Protein AF-A0A7R9EEX5-F1 (afdb_monomer_lite)

Organism: NCBI:txid170555

pLDDT: mean 70.23, std 17.1, range [37.91, 91.06]

Structure (mmCIF, N/CA/C/O backbone):
data_AF-A0A7R9EEX5-F1
#
_entry.id   AF-A0A7R9EEX5-F1
#
loop_
_atom_site.group_PDB
_atom_site.id
_atom_site.type_symbol
_atom_site.label_atom_id
_atom_site.label_alt_id
_atom_site.label_comp_id
_atom_site.label_asym_id
_atom_site.label_entity_id
_atom_site.label_seq_id
_atom_site.pdbx_PDB_ins_code
_atom_site.Cartn_x
_atom_site.Cartn_y
_atom_site.Cartn_z
_atom_site.occupancy
_atom_site.B_iso_or_equiv
_atom_site.auth_seq_id
_atom_site.auth_comp_id
_atom_site.auth_asym_id
_atom_site.auth_atom_id
_atom_site.pdbx_PDB_model_num
ATOM 1 N N . MET A 1 1 ? -14.834 21.974 -35.603 1.00 50.31 1 MET A N 1
ATOM 2 C CA . MET A 1 1 ? -14.711 21.253 -34.314 1.00 50.31 1 MET A CA 1
ATOM 3 C C . MET A 1 1 ? -16.063 20.666 -33.886 1.00 50.31 1 MET A C 1
ATOM 5 O O . MET A 1 1 ? -16.544 20.978 -32.807 1.00 50.31 1 MET A O 1
ATOM 9 N N . ALA A 1 2 ? -16.706 19.851 -34.731 1.00 52.94 2 ALA A N 1
ATOM 10 C CA . ALA A 1 2 ? -18.012 19.244 -34.418 1.00 52.94 2 ALA A CA 1
ATOM 11 C C . ALA A 1 2 ? -18.011 17.706 -34.538 1.00 52.94 2 ALA A C 1
ATOM 13 O O . ALA A 1 2 ? -18.803 17.050 -33.875 1.00 52.94 2 ALA A O 1
ATOM 14 N N . GLU A 1 3 ? -17.078 17.125 -35.298 1.00 52.88 3 GLU A N 1
ATOM 15 C CA . GLU A 1 3 ? -17.034 15.678 -35.571 1.00 52.88 3 GLU A CA 1
ATOM 16 C C . GLU A 1 3 ? -16.466 14.835 -34.414 1.00 52.88 3 GLU A C 1
ATOM 18 O O . GLU A 1 3 ? -16.775 13.653 -34.292 1.00 52.88 3 GLU A O 1
ATOM 23 N N . THR A 1 4 ? -15.685 15.425 -33.505 1.00 54.12 4 THR A N 1
ATOM 24 C CA . THR A 1 4 ? -15.071 14.683 -32.388 1.00 54.12 4 THR A CA 1
ATOM 25 C C . THR A 1 4 ? -16.053 14.352 -31.259 1.00 54.12 4 THR A C 1
ATOM 27 O O . THR A 1 4 ? -15.845 13.383 -30.533 1.00 54.12 4 THR A O 1
ATOM 30 N N . ASN A 1 5 ? -17.156 15.099 -31.130 1.00 54.84 5 ASN A N 1
ATOM 31 C CA . ASN A 1 5 ? -18.168 14.871 -30.089 1.00 54.84 5 ASN A CA 1
ATOM 32 C C . ASN A 1 5 ? -19.204 13.795 -30.458 1.00 54.84 5 ASN A C 1
ATOM 34 O O . ASN A 1 5 ? -19.871 13.255 -29.574 1.00 54.84 5 ASN A O 1
ATOM 38 N N . GLU A 1 6 ? -19.343 13.463 -31.742 1.00 55.56 6 GLU A N 1
ATOM 39 C CA . GLU A 1 6 ? -20.272 12.424 -32.199 1.00 55.56 6 GLU A CA 1
ATOM 40 C C . GLU A 1 6 ? -19.665 11.021 -32.044 1.00 55.56 6 GLU A C 1
ATOM 42 O O . GLU A 1 6 ? -20.344 10.096 -31.597 1.00 55.56 6 GLU A O 1
ATOM 47 N N . ALA A 1 7 ? -18.356 10.881 -32.284 1.00 53.53 7 ALA A N 1
ATOM 48 C CA . ALA A 1 7 ? -17.631 9.629 -32.075 1.00 53.53 7 ALA A CA 1
ATOM 49 C C . ALA A 1 7 ? -17.628 9.190 -30.598 1.00 53.53 7 ALA A C 1
ATOM 51 O O . ALA A 1 7 ? -17.890 8.024 -30.305 1.00 53.53 7 ALA A O 1
ATOM 52 N N . LEU A 1 8 ? -17.422 10.124 -29.661 1.00 51.41 8 LEU A N 1
ATOM 53 C CA . LEU A 1 8 ? -17.426 9.836 -28.220 1.00 51.41 8 LEU A CA 1
ATOM 54 C C . LEU A 1 8 ? -18.816 9.425 -27.711 1.00 51.41 8 LEU A C 1
ATOM 56 O O . LEU A 1 8 ? -18.941 8.438 -26.988 1.00 51.41 8 LEU A O 1
ATOM 60 N N . ARG A 1 9 ? -19.879 10.097 -28.174 1.00 54.59 9 ARG A N 1
ATOM 61 C CA . ARG A 1 9 ? -21.263 9.695 -27.871 1.00 54.59 9 ARG A CA 1
ATOM 62 C C . ARG A 1 9 ? -21.639 8.350 -28.488 1.00 54.59 9 ARG A C 1
ATOM 64 O O . ARG A 1 9 ? -22.471 7.645 -27.926 1.00 54.59 9 ARG A O 1
ATOM 71 N N . SER A 1 10 ? -21.056 7.978 -29.624 1.00 51.25 10 SER A N 1
ATOM 72 C CA . SER A 1 10 ? -21.315 6.682 -30.258 1.00 51.25 10 SER A CA 1
ATOM 73 C C . SER A 1 10 ? -20.647 5.528 -29.495 1.00 51.25 10 SER A C 1
ATOM 75 O O . SER A 1 10 ? -21.267 4.483 -29.297 1.00 51.25 10 SER A O 1
ATOM 77 N N . VAL A 1 11 ? -19.432 5.735 -28.969 1.00 53.56 11 VAL A N 1
ATOM 78 C CA . VAL A 1 11 ? -18.696 4.729 -28.175 1.00 53.56 11 VAL A CA 1
ATOM 79 C C . VAL A 1 11 ? -19.377 4.467 -26.826 1.00 53.56 11 VAL A C 1
ATOM 81 O O . VAL A 1 11 ? -19.557 3.313 -26.445 1.00 53.56 11 VAL A O 1
ATOM 84 N N . GLU A 1 12 ? -19.843 5.514 -26.142 1.00 50.72 12 GLU A N 1
ATOM 85 C CA . GLU A 1 12 ? -20.518 5.398 -24.838 1.00 50.72 12 GLU A CA 1
ATOM 86 C C . GLU A 1 12 ? -21.914 4.742 -24.949 1.00 50.72 12 GLU A C 1
ATOM 88 O O . GLU A 1 12 ? -22.364 4.026 -24.055 1.00 50.72 12 GLU A O 1
ATOM 93 N N . ASN A 1 13 ? -22.583 4.891 -26.100 1.00 49.16 13 ASN A N 1
ATOM 94 C CA . ASN A 1 13 ? -23.876 4.252 -26.374 1.00 49.16 13 ASN A CA 1
ATOM 95 C C . ASN A 1 13 ? -23.776 2.805 -26.894 1.00 49.16 13 ASN A C 1
ATOM 97 O O . ASN A 1 13 ? -24.782 2.086 -26.884 1.00 49.16 13 ASN A O 1
ATOM 101 N N . LEU A 1 14 ? -22.597 2.362 -27.341 1.00 49.56 14 LEU A N 1
ATOM 102 C CA . LEU A 1 14 ? -22.364 0.986 -27.796 1.00 49.56 14 LEU A CA 1
ATOM 103 C C . LEU A 1 14 ? -22.265 -0.004 -26.627 1.00 49.56 14 LEU A C 1
ATOM 105 O O . LEU A 1 14 ? -22.686 -1.155 -26.768 1.00 49.56 14 LEU A O 1
ATOM 109 N N . ASP A 1 15 ? -21.780 0.443 -25.468 1.00 50.78 15 ASP A N 1
ATOM 110 C CA . ASP A 1 15 ? -21.563 -0.423 -24.302 1.00 50.78 15 ASP A CA 1
ATOM 111 C C . ASP A 1 15 ? -22.860 -0.706 -23.514 1.00 50.78 15 ASP A C 1
ATOM 113 O O . ASP A 1 15 ? -23.068 -1.778 -22.940 1.00 50.78 15 ASP A O 1
ATOM 117 N N . VAL A 1 16 ? -23.824 0.219 -23.568 1.00 53.81 16 VAL A N 1
ATOM 118 C CA . VAL A 1 16 ? -25.103 0.092 -22.847 1.00 53.81 16 VAL A CA 1
ATOM 119 C C . VAL A 1 16 ? -26.115 -0.807 -23.578 1.00 53.81 16 VAL A C 1
ATOM 121 O O . VAL A 1 16 ? -26.979 -1.404 -22.934 1.00 53.81 16 VAL A O 1
ATOM 124 N N . LYS A 1 17 ? -26.014 -0.956 -24.907 1.00 51.53 17 LYS A N 1
ATOM 125 C CA . LYS A 1 17 ? -27.056 -1.587 -25.745 1.00 51.53 17 LYS A CA 1
ATOM 126 C C . LYS A 1 17 ? -26.790 -3.026 -26.193 1.00 51.53 17 LYS A C 1
ATOM 128 O O . LYS A 1 17 ? -27.649 -3.585 -26.871 1.00 51.53 17 LYS A O 1
ATOM 133 N N . ASN A 1 18 ? -25.667 -3.650 -25.830 1.00 48.69 18 ASN A N 1
ATOM 134 C CA . ASN A 1 18 ? -25.377 -5.028 -26.246 1.00 48.69 18 ASN A CA 1
ATOM 135 C C . ASN A 1 18 ? -25.632 -6.057 -25.117 1.00 48.69 18 ASN A C 1
ATOM 137 O O . ASN A 1 18 ? -24.734 -6.328 -24.312 1.00 48.69 18 ASN A O 1
ATOM 141 N N . PRO A 1 19 ? -26.830 -6.672 -25.044 1.00 53.41 19 PRO A N 1
ATOM 142 C CA . PRO A 1 19 ? -27.162 -7.653 -24.010 1.00 53.41 19 PRO A CA 1
ATOM 143 C C . PRO A 1 19 ? -26.316 -8.936 -24.080 1.00 53.41 19 PRO A C 1
ATOM 145 O O . PRO A 1 19 ? -26.194 -9.625 -23.068 1.00 53.41 19 PRO A O 1
ATOM 148 N N . GLU A 1 20 ? -25.686 -9.247 -25.217 1.00 50.31 20 GLU A N 1
ATOM 149 C CA . GLU A 1 20 ? -24.807 -10.417 -25.363 1.00 50.31 20 GLU A CA 1
ATOM 150 C C . GLU A 1 20 ? -23.459 -10.225 -24.645 1.00 50.31 20 GLU A C 1
ATOM 152 O O . GLU A 1 20 ? -22.962 -11.154 -24.006 1.00 50.31 20 GLU A O 1
ATOM 157 N N . ARG A 1 21 ? -22.909 -8.998 -24.614 1.00 50.00 21 ARG A N 1
ATOM 158 C CA . ARG A 1 21 ? -21.706 -8.697 -23.805 1.00 50.00 21 ARG A CA 1
ATOM 159 C C . ARG A 1 21 ? -21.991 -8.782 -22.305 1.00 50.00 21 ARG A C 1
ATOM 161 O O . ARG A 1 21 ? -21.174 -9.303 -21.551 1.00 50.00 21 ARG A O 1
ATOM 168 N N . ARG A 1 22 ? -23.181 -8.347 -21.869 1.00 50.72 22 ARG A N 1
ATOM 169 C CA . ARG A 1 22 ? -23.610 -8.437 -20.460 1.00 50.72 22 ARG A CA 1
ATOM 170 C C . ARG A 1 22 ? -23.831 -9.879 -20.002 1.00 50.72 22 ARG A C 1
ATOM 172 O O . ARG A 1 22 ? -23.431 -10.232 -18.893 1.00 50.72 22 ARG A O 1
ATOM 179 N N . LYS A 1 23 ? -24.410 -10.728 -20.861 1.00 51.34 23 LYS A N 1
ATOM 180 C CA . LYS A 1 23 ? -24.519 -12.175 -20.609 1.00 51.34 23 LYS A CA 1
ATOM 181 C C . LYS A 1 23 ? -23.135 -12.803 -20.423 1.00 51.34 23 LYS A C 1
ATOM 183 O O . LYS A 1 23 ? -22.935 -13.499 -19.429 1.00 51.34 23 LYS A O 1
ATOM 188 N N . SER A 1 24 ? -22.177 -12.471 -21.294 1.00 63.19 24 SER A N 1
ATOM 189 C CA . SER A 1 24 ? -20.782 -12.931 -21.202 1.00 63.19 24 SER A CA 1
ATOM 190 C C . SER A 1 24 ? -20.081 -12.468 -19.920 1.00 63.19 24 SER A C 1
ATOM 192 O O . SER A 1 24 ? -19.413 -13.270 -19.278 1.00 63.19 24 SER A O 1
ATOM 194 N N . GLY A 1 25 ? -20.269 -11.212 -19.500 1.00 62.56 25 GLY A N 1
ATOM 195 C CA . GLY A 1 25 ? -19.684 -10.689 -18.258 1.00 62.56 25 GLY A CA 1
ATOM 196 C C . GLY A 1 25 ? -20.242 -11.367 -17.003 1.00 62.56 25 GLY A C 1
ATOM 197 O O . GLY A 1 25 ? -19.486 -11.767 -16.124 1.00 62.56 25 GLY A O 1
ATOM 198 N N . SER A 1 26 ? -21.560 -11.585 -16.937 1.00 66.31 26 SER A N 1
ATOM 199 C CA . SER A 1 26 ? -22.177 -12.280 -15.797 1.00 66.31 26 SER A CA 1
ATOM 200 C C . SER A 1 26 ? -21.781 -13.758 -15.709 1.00 66.31 26 SER A C 1
ATOM 202 O O . SER A 1 26 ? -21.651 -14.295 -14.613 1.00 66.31 26 SER A O 1
ATOM 204 N N . ALA A 1 27 ? -21.579 -14.418 -16.854 1.00 71.31 27 ALA A N 1
ATOM 205 C CA . ALA A 1 27 ? -21.103 -15.794 -16.919 1.00 71.31 27 ALA A CA 1
ATOM 206 C C . ALA A 1 27 ? -19.617 -15.892 -16.544 1.00 71.31 27 ALA A C 1
ATOM 208 O O . ALA A 1 27 ? -19.233 -16.810 -15.828 1.00 71.31 27 ALA A O 1
ATOM 209 N N . PHE A 1 28 ? -18.805 -14.918 -16.966 1.00 74.94 28 PHE A N 1
ATOM 210 C CA . PHE A 1 28 ? -17.401 -14.803 -16.580 1.00 74.94 28 PHE A CA 1
ATOM 211 C C . PHE A 1 28 ? -17.244 -14.650 -15.063 1.00 74.94 28 PHE A C 1
ATOM 213 O O . PHE A 1 28 ? -16.550 -15.447 -14.446 1.00 74.94 28 PHE A O 1
ATOM 220 N N . VAL A 1 29 ? -17.965 -13.707 -14.442 1.00 74.56 29 VAL A N 1
ATOM 221 C CA . VAL A 1 29 ? -17.890 -13.481 -12.986 1.00 74.56 29 VAL A CA 1
ATOM 222 C C . VAL A 1 29 ? -18.352 -14.708 -12.193 1.00 74.56 29 VAL A C 1
ATOM 224 O O . VAL A 1 29 ? -17.770 -15.025 -11.163 1.00 74.56 29 VAL A O 1
ATOM 227 N N . LYS A 1 30 ? -19.363 -15.441 -12.677 1.00 81.25 30 LYS A N 1
ATOM 228 C CA . LYS A 1 30 ? -19.836 -16.681 -12.031 1.00 81.25 30 LYS A CA 1
ATOM 229 C C . LYS A 1 30 ? -18.830 -17.832 -12.088 1.00 81.25 30 LYS A C 1
ATOM 231 O O . LYS A 1 30 ? -18.910 -18.726 -11.253 1.00 81.25 30 LYS A O 1
ATOM 236 N N . ASN A 1 31 ? -17.924 -17.812 -13.061 1.00 82.19 31 ASN A N 1
ATOM 237 C CA . ASN A 1 31 ? -16.870 -18.810 -13.228 1.00 82.19 31 ASN A CA 1
ATOM 238 C C . ASN A 1 31 ? -15.514 -18.325 -12.694 1.00 82.19 31 ASN A C 1
ATOM 240 O O . ASN A 1 31 ? -14.532 -19.054 -12.796 1.00 82.19 31 ASN A O 1
ATOM 244 N N . LEU A 1 32 ? -15.457 -17.110 -12.142 1.00 85.62 32 LEU A N 1
ATOM 245 C CA . LEU A 1 32 ? -14.253 -16.535 -11.566 1.00 85.62 32 LEU A CA 1
ATOM 246 C C . LEU A 1 32 ? -13.968 -17.205 -10.224 1.00 85.62 32 LEU A C 1
ATOM 248 O O . LEU A 1 32 ? -14.744 -17.061 -9.275 1.00 85.62 32 LEU A O 1
ATOM 252 N N . SER A 1 33 ? -12.856 -17.923 -10.117 1.00 90.94 33 SER A N 1
ATOM 253 C CA . SER A 1 33 ? -12.402 -18.411 -8.820 1.00 90.94 33 SER A CA 1
ATOM 254 C C . SER A 1 33 ? -11.582 -17.347 -8.084 1.00 90.94 33 SER A C 1
ATOM 256 O O . SER A 1 33 ? -11.040 -16.417 -8.685 1.00 90.94 33 SER A O 1
ATOM 258 N N . LEU A 1 34 ? -11.437 -17.508 -6.763 1.00 86.81 34 LEU A N 1
ATOM 259 C CA . LEU A 1 34 ? -10.524 -16.680 -5.964 1.00 86.81 34 LEU A CA 1
ATOM 260 C C . LEU A 1 34 ? -9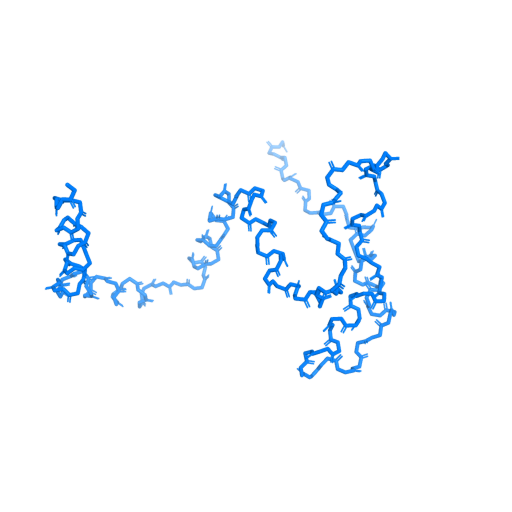.083 -16.765 -6.492 1.00 86.81 34 LEU A C 1
ATOM 262 O O . LEU A 1 34 ? -8.367 -15.769 -6.503 1.00 86.81 34 LEU A O 1
ATOM 266 N N . LYS A 1 35 ? -8.675 -17.947 -6.970 1.00 89.62 35 LYS A N 1
ATOM 267 C CA . LYS A 1 35 ? -7.360 -18.165 -7.574 1.00 89.62 35 LYS A CA 1
ATOM 268 C C . LYS A 1 35 ? -7.192 -17.308 -8.830 1.00 89.62 35 LYS A C 1
ATOM 270 O O . LYS A 1 35 ? -6.185 -16.621 -8.953 1.00 89.62 35 LYS A O 1
ATOM 275 N N . ASP A 1 36 ? -8.191 -17.294 -9.711 1.00 88.19 36 ASP A N 1
ATOM 276 C CA . ASP A 1 36 ? -8.160 -16.471 -10.926 1.00 88.19 36 ASP A CA 1
ATOM 277 C C . ASP A 1 36 ? -8.079 -14.983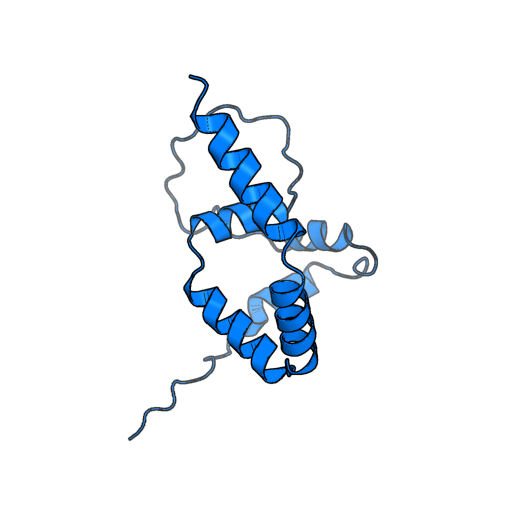 -10.578 1.00 88.19 36 ASP A C 1
ATOM 279 O O . ASP A 1 36 ? -7.279 -14.262 -11.167 1.00 88.19 36 ASP A O 1
ATOM 283 N N . ALA A 1 37 ? -8.847 -14.534 -9.577 1.00 86.19 37 ALA A N 1
ATOM 284 C CA . ALA A 1 37 ? -8.805 -13.159 -9.080 1.00 86.19 37 ALA A CA 1
ATOM 285 C C . ALA A 1 37 ? -7.399 -12.752 -8.613 1.00 86.19 37 ALA A C 1
ATOM 287 O O . ALA A 1 37 ? -6.910 -11.697 -9.012 1.00 86.19 37 ALA A O 1
ATOM 288 N N . ILE A 1 38 ? -6.727 -13.600 -7.829 1.00 88.31 38 ILE A N 1
ATOM 289 C CA . ILE A 1 38 ? -5.364 -13.337 -7.347 1.00 88.31 38 ILE A CA 1
ATOM 290 C C . ILE A 1 38 ? -4.381 -13.234 -8.520 1.00 88.31 38 ILE A C 1
ATOM 292 O O . ILE A 1 38 ? -3.588 -12.296 -8.559 1.00 88.31 38 ILE A O 1
ATOM 296 N N . TYR A 1 39 ? -4.456 -14.136 -9.505 1.00 89.69 39 TYR A N 1
ATOM 297 C CA . TYR A 1 39 ? -3.573 -14.066 -10.675 1.00 89.69 39 TYR A CA 1
ATOM 298 C C . TYR A 1 39 ? -3.849 -12.859 -11.566 1.00 89.69 39 TYR A C 1
ATOM 300 O O . TYR A 1 39 ? -2.899 -12.264 -12.055 1.00 89.69 39 TYR A O 1
ATOM 308 N N . MET A 1 40 ? -5.107 -12.455 -11.750 1.00 90.00 40 MET A N 1
ATOM 309 C CA . MET A 1 40 ? -5.425 -11.240 -12.507 1.00 90.00 40 MET A C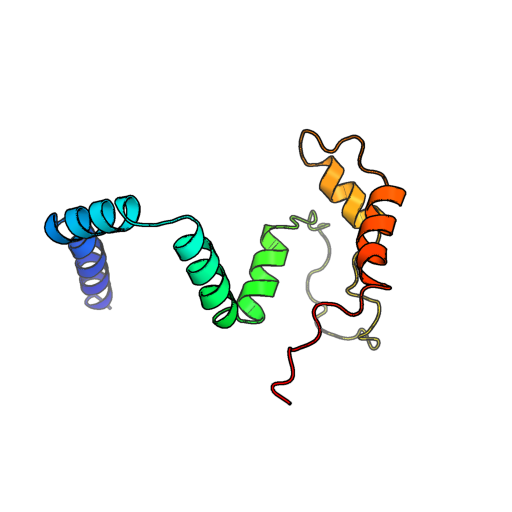A 1
ATOM 310 C C . MET A 1 40 ? -4.899 -9.981 -11.816 1.00 90.00 40 MET A C 1
ATOM 312 O O . MET A 1 40 ? -4.423 -9.074 -12.490 1.00 90.00 40 MET A O 1
ATOM 316 N N . VAL A 1 41 ? -4.960 -9.919 -10.482 1.00 88.25 41 VAL A N 1
ATOM 317 C CA . VAL A 1 41 ? -4.370 -8.807 -9.722 1.00 88.25 41 VAL A CA 1
ATOM 318 C C . VAL A 1 41 ? -2.847 -8.816 -9.850 1.00 88.25 41 VAL A C 1
ATOM 320 O O . VAL A 1 41 ? -2.260 -7.767 -10.102 1.00 88.25 41 VAL A O 1
ATOM 323 N N . ALA A 1 42 ? -2.215 -9.985 -9.724 1.00 88.94 42 ALA A N 1
ATOM 324 C CA . ALA A 1 42 ? -0.770 -10.126 -9.878 1.00 88.94 42 ALA A CA 1
ATOM 325 C C . ALA A 1 42 ? -0.296 -9.738 -11.291 1.00 88.94 42 ALA A C 1
ATOM 327 O O . ALA A 1 42 ? 0.671 -8.994 -11.430 1.00 88.94 42 ALA A O 1
ATOM 328 N N . ASP A 1 43 ? -1.006 -10.181 -12.329 1.00 89.56 43 ASP A N 1
ATOM 329 C CA . ASP A 1 43 ? -0.726 -9.842 -13.729 1.00 89.56 43 ASP A CA 1
ATOM 330 C C . ASP A 1 43 ? -0.909 -8.339 -13.992 1.00 89.56 43 ASP A C 1
ATOM 332 O O . ASP A 1 43 ? -0.040 -7.680 -14.564 1.00 89.56 43 ASP A O 1
ATOM 336 N N . ALA A 1 44 ? -1.989 -7.751 -13.467 1.00 89.06 44 ALA A N 1
ATOM 337 C CA . ALA A 1 44 ? -2.222 -6.313 -13.551 1.00 89.06 44 ALA A CA 1
ATOM 338 C C . ALA A 1 44 ? -1.122 -5.494 -12.855 1.00 89.06 44 ALA A C 1
ATOM 340 O O . ALA A 1 44 ? -0.832 -4.377 -13.290 1.00 89.06 44 ALA A O 1
ATOM 341 N N . TRP A 1 45 ? -0.471 -6.040 -11.823 1.00 86.06 45 TRP A N 1
ATOM 342 C CA . TRP A 1 45 ? 0.633 -5.377 -11.127 1.00 86.06 45 TRP A CA 1
ATOM 343 C C . TRP A 1 45 ? 1.823 -5.089 -12.052 1.00 86.06 45 TRP A C 1
ATOM 345 O O . TRP A 1 45 ? 2.450 -4.041 -11.925 1.00 86.06 45 TRP A O 1
ATOM 355 N N . GLY A 1 46 ? 2.079 -5.949 -13.044 1.00 86.00 46 GLY A N 1
ATOM 356 C CA . GLY A 1 46 ? 3.119 -5.729 -14.057 1.00 86.00 46 GLY A CA 1
ATOM 357 C C . GLY A 1 46 ? 2.819 -4.579 -15.027 1.00 86.00 46 GLY A C 1
ATOM 358 O O . GLY A 1 46 ? 3.724 -4.087 -15.696 1.00 86.00 46 GLY A O 1
ATOM 359 N N . SER A 1 47 ? 1.563 -4.129 -15.098 1.00 86.81 47 SER A N 1
ATOM 360 C CA . SER A 1 47 ? 1.139 -2.997 -15.936 1.00 86.81 47 SER A CA 1
ATOM 361 C C . SER A 1 47 ? 1.179 -1.641 -15.219 1.00 86.81 47 SER A C 1
ATOM 363 O O . SER A 1 47 ? 0.909 -0.609 -15.839 1.00 86.81 47 SER A O 1
ATOM 365 N N . LEU A 1 48 ? 1.501 -1.620 -13.921 1.00 88.50 48 LEU A N 1
ATOM 366 C CA . LEU A 1 48 ? 1.583 -0.386 -13.147 1.00 88.50 48 LEU A CA 1
ATOM 367 C C . LEU A 1 48 ? 2.796 0.444 -13.566 1.00 88.50 48 LEU A C 1
ATOM 369 O O . LEU A 1 48 ? 3.918 -0.047 -13.639 1.00 88.50 48 LEU A O 1
ATOM 373 N N . THR A 1 49 ? 2.562 1.735 -13.788 1.00 88.69 49 THR A N 1
ATOM 374 C CA . THR A 1 49 ? 3.633 2.714 -13.996 1.00 88.69 49 THR A CA 1
ATOM 375 C C . THR A 1 49 ? 3.934 3.477 -12.709 1.00 88.69 49 THR A C 1
ATOM 377 O O . THR A 1 49 ? 3.075 3.600 -11.827 1.00 88.69 49 THR A O 1
ATOM 380 N N . ASP A 1 50 ? 5.124 4.074 -12.631 1.00 85.38 50 ASP A N 1
ATOM 381 C CA . ASP A 1 50 ? 5.513 4.964 -11.531 1.00 85.38 50 ASP A CA 1
ATOM 382 C C . ASP A 1 50 ? 4.499 6.096 -11.318 1.00 85.38 50 ASP A C 1
ATOM 384 O O . ASP A 1 50 ? 4.199 6.474 -10.184 1.00 85.38 50 ASP A O 1
ATOM 388 N N . ASP A 1 51 ? 3.917 6.616 -12.400 1.00 84.75 51 ASP A N 1
ATOM 389 C CA . ASP A 1 51 ? 2.905 7.667 -12.332 1.00 84.75 51 ASP A CA 1
ATOM 390 C C . ASP A 1 51 ? 1.591 7.154 -11.735 1.00 84.75 51 ASP A C 1
ATOM 392 O O . ASP A 1 51 ? 0.947 7.860 -10.952 1.00 84.75 51 ASP A O 1
ATOM 396 N N . ASN A 1 52 ? 1.190 5.915 -12.042 1.00 85.75 52 ASN A N 1
ATOM 397 C CA . ASN A 1 52 ? 0.028 5.298 -11.402 1.00 85.75 52 ASN A CA 1
ATOM 398 C C . ASN A 1 52 ? 0.250 5.136 -9.895 1.00 85.75 52 ASN A C 1
ATOM 400 O O . ASN A 1 52 ? -0.644 5.480 -9.122 1.00 85.75 52 ASN A O 1
ATOM 404 N N . LEU A 1 53 ? 1.437 4.687 -9.481 1.00 81.81 53 LEU A N 1
ATOM 405 C CA . LEU A 1 53 ? 1.817 4.531 -8.074 1.00 81.81 53 LEU A CA 1
ATOM 406 C C . LEU A 1 53 ? 1.846 5.871 -7.331 1.00 81.81 53 LEU A C 1
ATOM 408 O O . LEU A 1 53 ? 1.235 5.997 -6.270 1.00 81.81 53 LEU A O 1
ATOM 412 N N . LYS A 1 54 ? 2.472 6.905 -7.905 1.00 79.81 54 LYS A N 1
ATOM 413 C CA . LYS A 1 54 ? 2.494 8.259 -7.321 1.00 79.81 54 LYS A CA 1
ATOM 414 C C . LYS A 1 54 ? 1.086 8.826 -7.162 1.00 79.81 54 LYS A C 1
ATOM 416 O O . LYS A 1 54 ? 0.756 9.379 -6.113 1.00 79.81 54 LYS A O 1
ATOM 421 N N . ASN A 1 55 ? 0.235 8.667 -8.173 1.00 79.25 55 ASN A N 1
ATOM 422 C CA . ASN A 1 55 ? -1.146 9.145 -8.125 1.00 79.25 55 ASN A CA 1
ATOM 423 C C . ASN A 1 55 ? -2.010 8.345 -7.140 1.00 79.25 55 ASN A C 1
ATOM 425 O O . ASN A 1 55 ? -2.846 8.929 -6.452 1.00 79.25 55 ASN A O 1
ATOM 429 N N . ALA A 1 56 ? -1.809 7.029 -7.045 1.00 79.12 56 ALA A N 1
ATOM 430 C CA . ALA A 1 56 ? -2.480 6.186 -6.061 1.00 79.12 56 ALA A CA 1
ATOM 431 C C . ALA A 1 56 ? -2.061 6.564 -4.638 1.00 79.12 56 ALA A C 1
ATOM 433 O O . ALA A 1 56 ? -2.928 6.743 -3.787 1.00 79.12 56 ALA A O 1
ATOM 434 N N . ARG A 1 57 ? -0.763 6.798 -4.399 1.00 70.94 57 ARG A N 1
ATOM 435 C CA . ARG A 1 57 ? -0.242 7.265 -3.108 1.00 70.94 57 ARG A CA 1
ATOM 436 C C . ARG A 1 57 ? -0.903 8.577 -2.681 1.00 70.94 57 ARG A C 1
ATOM 438 O O . ARG A 1 57 ? -1.401 8.643 -1.568 1.00 70.94 57 ARG A O 1
ATOM 445 N N . LYS A 1 58 ? -1.012 9.573 -3.568 1.00 73.50 58 LYS A N 1
ATOM 446 C CA . LYS A 1 58 ? -1.704 10.848 -3.273 1.00 73.50 58 LYS A CA 1
ATOM 447 C C . LYS A 1 58 ? -3.182 10.681 -2.901 1.00 73.50 58 LYS A C 1
ATOM 449 O O . LYS A 1 58 ? -3.727 11.497 -2.171 1.00 73.50 58 LYS A O 1
ATOM 454 N N . LYS A 1 59 ? -3.850 9.656 -3.440 1.00 72.75 59 LYS A N 1
ATOM 455 C CA . LYS A 1 59 ? -5.262 9.366 -3.139 1.00 72.75 59 LYS A CA 1
ATOM 456 C C . LYS A 1 59 ? -5.442 8.552 -1.862 1.00 72.75 59 LYS A C 1
ATOM 458 O O . LYS A 1 59 ? -6.428 8.753 -1.165 1.00 72.75 59 LYS A O 1
ATOM 463 N N . LEU A 1 60 ? -4.537 7.608 -1.606 1.00 67.31 60 LEU A N 1
ATOM 464 C CA . LEU A 1 60 ? -4.587 6.723 -0.443 1.00 67.31 60 LEU A CA 1
ATOM 465 C C . LEU A 1 60 ? -4.169 7.468 0.828 1.00 67.31 60 LEU A C 1
ATOM 467 O O . LEU A 1 60 ? -4.774 7.301 1.879 1.00 67.31 60 LEU A O 1
ATOM 471 N N . TRP A 1 61 ? -3.167 8.333 0.693 1.00 65.69 61 TRP A N 1
ATOM 472 C CA . TRP A 1 61 ? -2.657 9.196 1.742 1.00 65.69 61 TRP A CA 1
ATOM 473 C C . TRP A 1 61 ? -3.129 10.610 1.427 1.00 65.69 61 TRP A C 1
ATOM 475 O O . TRP A 1 61 ? -2.405 11.390 0.807 1.00 65.69 61 TRP A O 1
ATOM 485 N N . LEU A 1 62 ? -4.365 10.932 1.823 1.00 61.59 62 LEU A N 1
ATOM 486 C CA . LEU A 1 62 ? -4.824 12.319 1.909 1.00 61.59 62 LEU A CA 1
ATOM 487 C C . LEU A 1 62 ? -4.056 12.990 3.052 1.00 61.59 62 LEU A C 1
ATOM 489 O O . LEU A 1 62 ? -4.602 13.241 4.122 1.00 61.59 62 LEU A O 1
ATOM 493 N N . ILE A 1 63 ? -2.763 13.232 2.842 1.00 55.78 63 ILE A N 1
ATOM 494 C CA . ILE A 1 63 ? -1.998 14.143 3.681 1.00 55.78 63 ILE A CA 1
ATOM 495 C C . ILE A 1 63 ? -2.729 15.478 3.526 1.00 55.78 63 ILE A C 1
ATOM 497 O O . ILE A 1 63 ? -2.875 15.934 2.386 1.00 55.78 63 ILE A O 1
ATOM 501 N N . PRO A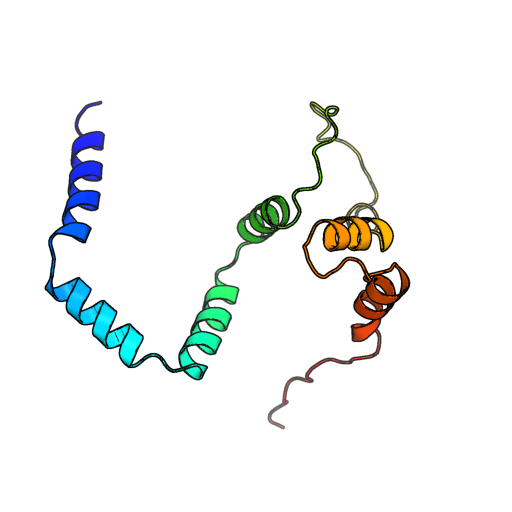 1 64 ? -3.270 16.069 4.605 1.00 51.59 64 PRO A N 1
ATOM 502 C CA . PRO A 1 64 ? -3.899 17.371 4.512 1.00 51.59 64 PRO A CA 1
ATOM 503 C C . PRO A 1 64 ? -2.859 18.305 3.912 1.00 51.59 64 PRO A C 1
ATOM 505 O O . PRO A 1 64 ? -1.812 18.518 4.523 1.00 51.59 64 PRO A O 1
ATOM 508 N N . GLU A 1 65 ? -3.109 18.799 2.698 1.00 50.25 65 GLU A N 1
ATOM 509 C CA . GLU A 1 65 ? -2.244 19.811 2.116 1.00 50.25 65 GLU A CA 1
ATOM 510 C C . GLU A 1 65 ? -2.263 20.984 3.088 1.00 50.25 65 GLU A C 1
ATOM 512 O O . GLU A 1 65 ? -3.271 21.680 3.252 1.00 50.25 65 GLU A O 1
ATOM 517 N N . THR A 1 66 ? -1.160 21.167 3.809 1.00 46.62 66 THR A N 1
ATOM 518 C CA . THR A 1 66 ? -0.929 22.408 4.521 1.00 46.62 66 THR A CA 1
ATOM 519 C C . THR A 1 66 ? -0.987 23.499 3.453 1.00 46.62 66 THR A C 1
ATOM 521 O O . THR A 1 66 ? -0.320 23.392 2.422 1.00 46.62 66 THR A O 1
ATOM 524 N N . PRO A 1 67 ? -1.827 24.534 3.619 1.00 43.09 67 PRO A N 1
ATOM 525 C CA . PRO A 1 67 ? -1.997 25.558 2.604 1.00 43.09 67 PRO A CA 1
ATOM 526 C C . PRO A 1 67 ? -0.788 26.488 2.659 1.00 43.09 67 PRO A C 1
ATOM 528 O O . PRO A 1 67 ? -0.866 27.571 3.222 1.00 43.09 67 PRO A O 1
ATOM 531 N N . ASN A 1 68 ? 0.352 26.028 2.155 1.00 48.28 68 ASN A N 1
ATOM 532 C CA . ASN A 1 68 ? 1.510 26.817 1.766 1.00 48.28 68 ASN A CA 1
ATOM 533 C C . ASN A 1 68 ? 2.533 25.885 1.117 1.00 48.28 68 ASN A C 1
ATOM 535 O O . ASN A 1 68 ? 3.363 25.314 1.810 1.00 48.28 68 ASN A O 1
ATOM 539 N N . GLN A 1 69 ? 2.488 25.782 -0.207 1.00 42.91 69 GLN A N 1
ATOM 540 C CA . GLN A 1 69 ? 3.671 25.973 -1.047 1.00 42.91 69 GLN A CA 1
ATOM 541 C C . GLN A 1 69 ? 3.236 25.948 -2.509 1.00 42.91 69 GLN A C 1
ATOM 543 O O . GLN A 1 69 ? 3.162 24.918 -3.173 1.00 42.91 69 GLN A O 1
ATOM 548 N N . GLY A 1 70 ? 2.928 27.141 -3.018 1.00 40.91 70 GLY A N 1
ATOM 549 C CA . GLY A 1 70 ? 3.184 27.389 -4.424 1.00 40.91 70 GLY A CA 1
ATOM 550 C C . GLY A 1 70 ? 4.681 27.223 -4.674 1.00 40.91 70 GLY A C 1
ATOM 551 O O . GLY A 1 70 ? 5.474 27.644 -3.843 1.00 40.91 70 GLY A O 1
ATOM 552 N N . GLN A 1 71 ? 5.014 26.611 -5.809 1.00 46.50 71 GLN A N 1
ATOM 553 C CA . GLN A 1 71 ? 6.309 26.701 -6.486 1.00 46.50 71 GLN A CA 1
ATOM 554 C C . GLN A 1 71 ? 7.544 26.568 -5.587 1.00 46.50 71 GLN A C 1
ATOM 556 O O . GLN A 1 71 ? 8.079 27.573 -5.153 1.00 46.50 71 GLN A O 1
ATOM 561 N N . ASP A 1 72 ? 8.058 25.348 -5.443 1.00 38.28 72 ASP A N 1
ATOM 562 C CA . ASP A 1 72 ? 9.506 25.119 -5.379 1.00 38.28 72 ASP A CA 1
ATOM 563 C C . ASP A 1 72 ? 9.810 23.694 -5.870 1.00 38.28 72 ASP A C 1
ATOM 565 O O . ASP A 1 72 ? 10.203 22.795 -5.133 1.00 38.28 72 ASP A O 1
ATOM 569 N N . GLU A 1 73 ? 9.638 23.484 -7.181 1.00 46.75 73 GLU A N 1
ATOM 570 C CA . GLU A 1 73 ? 10.438 22.484 -7.895 1.00 46.75 73 GLU A CA 1
ATOM 571 C C . GLU A 1 73 ? 11.862 23.029 -8.066 1.00 46.75 73 GLU A C 1
ATOM 573 O O . GLU A 1 73 ? 12.266 23.422 -9.156 1.00 46.75 73 GLU A O 1
ATOM 578 N N . ALA A 1 74 ? 12.624 23.116 -6.981 1.00 44.91 74 ALA A N 1
ATOM 579 C CA . ALA A 1 74 ? 14.073 23.224 -7.043 1.00 44.91 74 ALA A CA 1
ATOM 580 C C . ALA A 1 74 ? 14.668 23.015 -5.652 1.00 44.91 74 ALA A C 1
ATOM 582 O O . ALA A 1 74 ? 14.390 23.759 -4.722 1.00 44.91 74 ALA A O 1
ATOM 583 N N . ASN A 1 75 ? 15.613 22.080 -5.582 1.00 42.25 75 ASN A N 1
ATOM 584 C CA . ASN A 1 75 ? 16.637 22.006 -4.546 1.00 42.25 75 ASN A CA 1
ATOM 585 C C . ASN A 1 75 ? 16.241 21.322 -3.221 1.00 42.25 75 ASN A C 1
ATOM 587 O O . ASN A 1 75 ? 16.070 21.940 -2.176 1.00 42.25 75 ASN A O 1
ATOM 591 N N . SER A 1 76 ? 16.252 19.990 -3.235 1.00 39.72 76 SER A N 1
ATOM 592 C CA . SER A 1 76 ? 16.690 19.221 -2.066 1.00 39.72 76 SER A CA 1
ATOM 593 C C . SER A 1 76 ? 17.633 18.119 -2.526 1.00 39.72 76 SER A C 1
ATOM 595 O O . SER A 1 76 ? 17.247 16.999 -2.848 1.00 39.72 76 SER A O 1
ATOM 597 N N . GLN A 1 77 ? 18.911 18.491 -2.605 1.00 42.50 77 GLN A N 1
ATOM 598 C CA . GLN A 1 77 ? 20.048 17.580 -2.671 1.00 42.50 77 GLN A CA 1
ATOM 599 C C . GLN A 1 77 ? 20.145 16.772 -1.363 1.00 42.50 77 GLN A C 1
ATOM 601 O O . GLN A 1 77 ? 20.934 17.101 -0.486 1.00 42.50 77 GLN A O 1
ATOM 606 N N . ASN A 1 78 ? 19.320 15.730 -1.237 1.00 37.91 78 ASN A N 1
ATOM 607 C CA . ASN A 1 78 ? 19.660 14.445 -0.613 1.00 37.91 78 ASN A CA 1
ATOM 608 C C . ASN A 1 78 ? 18.509 13.457 -0.902 1.00 37.91 78 ASN A C 1
ATOM 610 O O . ASN A 1 78 ? 17.452 13.562 -0.282 1.00 37.91 78 ASN A O 1
ATOM 614 N N . PRO A 1 79 ? 18.643 12.534 -1.871 1.00 42.78 79 PRO A N 1
ATOM 615 C CA . PRO A 1 79 ? 17.505 11.743 -2.338 1.00 42.78 79 PRO A CA 1
ATOM 616 C C . PRO A 1 79 ? 17.154 10.541 -1.443 1.00 42.78 79 PRO A C 1
ATOM 618 O O . PRO A 1 79 ? 16.239 9.805 -1.800 1.00 42.78 79 PRO A O 1
ATOM 621 N N . SER A 1 80 ? 17.846 10.313 -0.319 1.00 45.47 80 SER A N 1
ATOM 622 C CA . SER A 1 80 ? 17.678 9.084 0.475 1.00 45.47 80 SER A CA 1
ATOM 623 C C . SER A 1 80 ? 16.763 9.184 1.699 1.00 45.47 80 SER A C 1
ATOM 625 O O . SER A 1 80 ? 16.212 8.158 2.066 1.00 45.47 80 SER A O 1
ATOM 627 N N . ASP A 1 81 ? 16.538 10.365 2.291 1.00 45.88 81 ASP A N 1
ATOM 628 C CA . ASP A 1 81 ? 15.819 10.455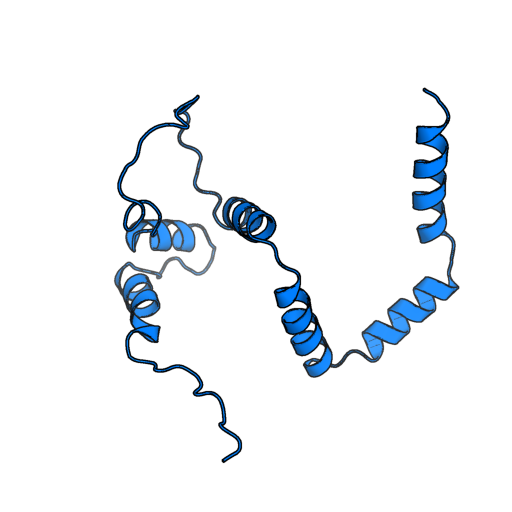 3.585 1.00 45.88 81 ASP A CA 1
ATOM 629 C C . ASP A 1 81 ? 14.578 11.360 3.586 1.00 45.88 81 ASP A C 1
ATOM 631 O O . ASP A 1 81 ? 13.807 11.353 4.539 1.00 45.88 81 ASP A O 1
ATOM 635 N N . ALA A 1 82 ? 14.334 12.135 2.527 1.00 53.16 82 ALA A N 1
ATOM 636 C CA . ALA A 1 82 ? 13.250 13.126 2.526 1.00 53.16 82 ALA A CA 1
ATOM 637 C C . ALA A 1 82 ? 11.863 12.567 2.139 1.00 53.16 82 ALA A C 1
ATOM 639 O O . ALA A 1 82 ? 10.884 13.305 2.173 1.00 53.16 82 ALA A O 1
ATOM 640 N N . ASN A 1 83 ? 11.765 11.296 1.730 1.00 60.69 83 ASN A N 1
ATOM 641 C CA . ASN A 1 83 ? 10.527 10.705 1.192 1.00 60.69 83 ASN A CA 1
ATOM 642 C C . ASN A 1 83 ? 10.003 9.488 1.970 1.00 60.69 83 ASN A C 1
ATOM 644 O O . ASN A 1 83 ? 8.96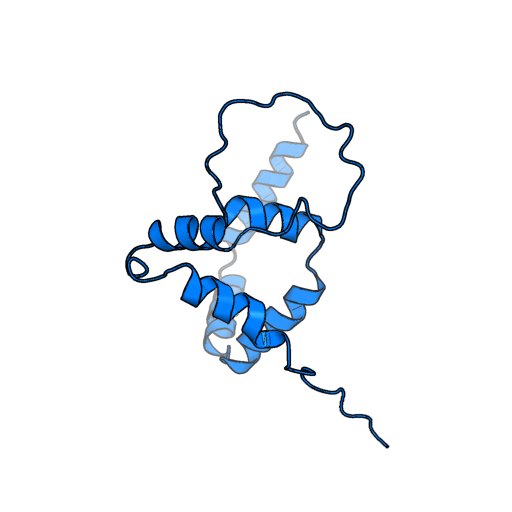5 8.924 1.583 1.00 60.69 83 ASN A O 1
ATOM 648 N N . THR A 1 84 ? 10.705 9.083 3.029 1.00 66.94 84 THR A N 1
ATOM 649 C CA . THR A 1 84 ? 10.294 7.981 3.901 1.00 66.94 84 THR A CA 1
ATOM 650 C C . THR A 1 84 ? 9.368 8.545 4.977 1.00 66.94 84 THR A C 1
ATOM 652 O O . THR A 1 84 ? 9.806 9.408 5.736 1.00 66.94 84 THR A O 1
ATOM 655 N N . PRO A 1 85 ? 8.091 8.127 5.021 1.00 71.12 85 PRO A N 1
ATOM 656 C CA . PRO A 1 85 ? 7.177 8.578 6.059 1.00 71.12 85 PRO A CA 1
ATOM 657 C C . PRO A 1 85 ? 7.680 8.112 7.428 1.00 71.12 85 PRO A C 1
ATOM 659 O O . PRO A 1 85 ? 8.120 6.975 7.581 1.00 71.12 85 PRO A O 1
ATOM 662 N N . THR A 1 86 ? 7.629 9.006 8.405 1.00 85.56 86 THR A N 1
ATOM 663 C CA . THR A 1 86 ? 7.983 8.723 9.799 1.00 85.56 86 THR A CA 1
ATOM 664 C C . THR A 1 86 ? 6.908 7.870 10.478 1.00 85.56 86 THR A C 1
ATOM 666 O O . THR A 1 86 ? 5.735 7.932 10.100 1.00 85.56 86 THR A O 1
ATOM 669 N N . ASP A 1 87 ? 7.280 7.121 11.523 1.00 86.94 87 ASP A N 1
ATOM 670 C CA . ASP A 1 87 ? 6.348 6.319 12.336 1.00 86.94 87 ASP A CA 1
ATOM 671 C C . ASP A 1 87 ? 5.120 7.149 12.765 1.00 86.94 87 ASP A C 1
ATOM 673 O O . ASP A 1 87 ? 3.976 6.723 12.610 1.00 86.94 87 ASP A O 1
ATOM 677 N N . ALA A 1 88 ? 5.350 8.391 13.206 1.00 84.88 88 ALA A N 1
ATOM 678 C CA . ALA A 1 88 ? 4.307 9.313 13.649 1.00 84.88 88 ALA A CA 1
ATOM 679 C C . ALA A 1 88 ? 3.340 9.741 12.527 1.00 84.88 88 ALA A C 1
ATOM 681 O O . ALA A 1 88 ? 2.139 9.871 12.766 1.00 84.88 88 ALA A O 1
ATOM 682 N N . GLU A 1 89 ? 3.827 9.950 11.299 1.00 85.75 89 GLU A N 1
ATOM 683 C CA . GLU A 1 89 ? 2.973 10.291 10.150 1.00 85.75 89 GLU A CA 1
ATOM 684 C C . GLU A 1 89 ? 2.055 9.126 9.765 1.00 85.75 89 GLU A C 1
ATOM 686 O O . GLU A 1 89 ? 0.899 9.335 9.390 1.00 85.75 89 GLU A O 1
ATOM 691 N N . VAL A 1 90 ? 2.551 7.895 9.893 1.00 86.69 90 VAL A N 1
ATOM 692 C CA . VAL A 1 90 ? 1.779 6.683 9.616 1.00 86.69 90 VAL A CA 1
ATOM 693 C C . VAL A 1 90 ? 0.716 6.447 10.684 1.00 86.69 90 VAL A C 1
ATOM 695 O O . VAL A 1 90 ? -0.449 6.237 10.342 1.00 86.69 90 VAL A O 1
ATOM 698 N N . VAL A 1 91 ? 1.071 6.574 11.963 1.00 90.12 91 VAL A N 1
ATOM 699 C CA . VAL A 1 91 ? 0.120 6.492 13.084 1.00 90.12 91 VAL A CA 1
ATOM 700 C C . VAL A 1 91 ? -0.975 7.543 12.961 1.00 90.12 91 VAL A C 1
ATOM 702 O O . VAL A 1 91 ? -2.159 7.224 13.088 1.00 90.12 91 VAL A O 1
ATOM 705 N N . ALA A 1 92 ? -0.601 8.788 12.650 1.00 86.56 92 ALA A N 1
ATOM 706 C CA . ALA A 1 92 ? -1.559 9.866 12.456 1.00 86.56 92 ALA A CA 1
ATOM 707 C C . ALA A 1 92 ? -2.559 9.543 11.339 1.00 86.56 92 ALA A C 1
ATOM 709 O O . ALA A 1 92 ? -3.737 9.860 11.489 1.00 86.56 92 ALA A O 1
ATOM 710 N N . LEU A 1 93 ? -2.131 8.877 10.255 1.00 85.00 93 LEU A N 1
ATOM 711 C CA . LEU A 1 93 ? -3.066 8.395 9.239 1.00 85.00 93 LEU A CA 1
ATOM 712 C C . LEU A 1 93 ? -3.982 7.305 9.804 1.00 85.00 93 LEU A C 1
ATOM 714 O O . LEU A 1 93 ? -5.199 7.408 9.649 1.00 85.00 93 LEU A O 1
ATOM 718 N N . PHE A 1 94 ? -3.438 6.262 10.428 1.00 85.69 94 PHE A N 1
ATOM 719 C CA . PHE A 1 94 ? -4.252 5.139 10.899 1.00 85.69 94 PHE A CA 1
ATOM 720 C C . PHE A 1 94 ? -5.321 5.576 11.892 1.00 85.69 94 PHE A C 1
ATOM 722 O O . PHE A 1 94 ? -6.461 5.138 11.784 1.00 85.69 94 PHE A O 1
ATOM 729 N N . GLN A 1 95 ? -5.013 6.529 12.764 1.00 86.06 95 GLN A N 1
ATOM 730 C CA . GLN A 1 95 ? -5.980 7.091 13.705 1.00 86.06 95 GLN A CA 1
ATOM 731 C C . GLN A 1 95 ? -7.130 7.861 13.028 1.00 86.06 95 GLN A C 1
ATOM 733 O O . GLN A 1 95 ? -8.163 8.089 13.657 1.00 86.06 95 GLN A O 1
ATOM 738 N N . THR A 1 96 ? -7.006 8.242 11.748 1.00 85.12 96 THR A N 1
ATOM 739 C CA . THR A 1 96 ? -8.136 8.789 10.971 1.00 85.12 96 THR A CA 1
ATOM 740 C C . THR A 1 96 ? -9.126 7.720 10.503 1.00 85.12 96 THR A C 1
ATOM 742 O O . THR A 1 96 ? -10.248 8.056 10.111 1.00 85.12 96 THR A O 1
ATOM 745 N N . LEU A 1 97 ? -8.740 6.440 10.533 1.00 82.88 97 LEU A N 1
ATOM 746 C CA . LEU A 1 97 ? -9.570 5.319 10.111 1.00 82.88 97 LEU A CA 1
ATOM 747 C C . LEU A 1 97 ? -10.339 4.743 11.313 1.00 82.88 97 LEU A C 1
ATOM 749 O O . LEU A 1 97 ? -9.740 4.453 12.349 1.00 82.88 97 LEU A O 1
ATOM 753 N N . PRO A 1 98 ? -11.661 4.526 11.196 1.00 85.38 98 PRO A N 1
ATOM 754 C CA . PRO A 1 98 ? -12.443 3.945 12.283 1.00 85.38 98 PRO A CA 1
ATOM 755 C C . PRO A 1 98 ? -11.979 2.513 12.588 1.00 85.38 98 PRO A C 1
ATOM 757 O O . PRO A 1 98 ? -11.872 1.690 11.676 1.00 85.38 98 PRO A O 1
ATOM 760 N N . GLY A 1 99 ? -11.752 2.207 13.868 1.00 87.12 99 GLY A N 1
ATOM 761 C CA . GLY A 1 99 ? -11.290 0.896 14.341 1.00 87.12 99 GLY A CA 1
ATOM 762 C C . GLY A 1 99 ? -9.769 0.740 14.456 1.00 87.12 99 GLY A C 1
ATOM 763 O O . GLY A 1 99 ? -9.311 -0.350 14.795 1.00 87.12 99 GLY A O 1
ATOM 764 N N . PHE A 1 100 ? -8.998 1.796 14.186 1.00 86.69 100 PHE A N 1
ATOM 765 C CA . PHE A 1 100 ? -7.533 1.828 14.304 1.00 86.69 100 PHE A CA 1
ATOM 766 C C . PHE A 1 100 ? -7.048 2.793 15.399 1.00 86.69 100 PHE A C 1
ATOM 768 O O . PHE A 1 100 ? -5.890 3.198 15.418 1.00 86.69 100 PHE A O 1
ATOM 775 N N . GLU A 1 101 ? -7.910 3.148 16.357 1.00 88.19 101 GLU A N 1
ATOM 776 C CA . GLU A 1 101 ? -7.607 4.124 17.415 1.00 88.19 101 GLU A CA 1
ATOM 777 C C . GLU A 1 101 ? -6.501 3.659 18.378 1.00 88.19 101 GLU A C 1
ATOM 779 O O . GLU A 1 101 ? -5.942 4.471 19.109 1.00 88.19 101 GLU A O 1
ATOM 784 N N . GLN A 1 102 ? -6.214 2.355 18.401 1.00 88.75 102 GLN A N 1
ATOM 785 C CA . GLN A 1 102 ? -5.183 1.747 19.246 1.00 88.75 102 GLN A CA 1
ATOM 786 C C . GLN A 1 102 ? -3.824 1.631 18.552 1.00 88.75 102 GLN A C 1
ATOM 788 O O . GLN A 1 102 ? -2.876 1.248 19.221 1.00 88.75 102 GLN A O 1
ATOM 793 N N . CYS A 1 103 ? -3.732 1.950 17.254 1.00 89.62 103 CYS A N 1
ATOM 794 C CA . CYS A 1 103 ? -2.466 1.916 16.532 1.00 89.62 103 CYS A CA 1
ATOM 795 C C . CYS A 1 103 ? -1.540 3.008 17.076 1.00 89.62 103 CYS A C 1
ATOM 797 O O . CYS A 1 103 ? -1.875 4.200 17.021 1.00 89.62 103 CYS A O 1
ATOM 799 N N . ASP A 1 104 ? -0.401 2.590 17.619 1.00 91.06 104 ASP A N 1
ATOM 800 C CA . ASP A 1 104 ? 0.626 3.469 18.160 1.00 91.06 104 ASP A CA 1
ATOM 801 C C . ASP A 1 104 ? 1.934 3.410 17.349 1.00 91.06 104 ASP A C 1
ATOM 803 O O . ASP A 1 104 ? 2.062 2.710 16.342 1.00 91.06 104 ASP A O 1
ATOM 807 N N . GLU A 1 105 ? 2.915 4.224 17.744 1.00 90.06 105 GLU A N 1
ATOM 808 C CA . GLU A 1 105 ? 4.201 4.301 17.038 1.00 90.06 105 GLU A CA 1
ATOM 809 C C . GLU A 1 105 ? 5.014 3.008 17.140 1.00 90.06 105 GLU A C 1
ATOM 811 O O . GLU A 1 105 ? 5.861 2.761 16.282 1.00 90.06 105 GLU A O 1
ATOM 816 N N . LEU A 1 106 ? 4.778 2.189 18.171 1.00 90.88 106 LEU A N 1
ATOM 817 C CA . LEU A 1 106 ? 5.431 0.894 18.305 1.00 90.88 106 LEU A CA 1
ATOM 818 C C . LEU A 1 106 ? 4.885 -0.067 17.250 1.00 90.88 106 LEU A C 1
ATOM 820 O O . LEU A 1 106 ? 5.683 -0.694 16.563 1.00 90.88 106 LEU A O 1
ATOM 824 N N . ASP A 1 107 ? 3.564 -0.103 17.053 1.00 89.94 107 ASP A N 1
ATOM 825 C CA . ASP A 1 107 ? 2.932 -0.908 16.002 1.00 89.94 107 ASP A CA 1
ATOM 826 C C . ASP A 1 107 ? 3.458 -0.524 14.608 1.00 89.94 107 ASP A C 1
ATOM 828 O O . ASP A 1 107 ? 3.792 -1.383 13.789 1.00 89.94 107 ASP A O 1
ATOM 832 N N . ALA A 1 108 ? 3.563 0.782 14.334 1.00 88.12 108 ALA A N 1
ATOM 833 C CA . ALA A 1 108 ? 4.087 1.280 13.064 1.00 88.12 108 ALA A CA 1
ATOM 834 C C . ALA A 1 108 ? 5.564 0.902 12.864 1.00 88.12 108 ALA A C 1
ATOM 836 O O . ALA A 1 108 ? 5.954 0.486 11.770 1.00 88.12 108 ALA A O 1
ATOM 837 N N . ARG A 1 109 ? 6.377 0.995 13.921 1.00 88.56 109 ARG A N 1
ATOM 838 C CA . ARG A 1 109 ? 7.792 0.614 13.884 1.00 88.56 109 ARG A CA 1
ATOM 839 C C . ARG A 1 109 ? 7.982 -0.883 13.683 1.00 88.56 109 ARG A C 1
ATOM 841 O O . ARG A 1 109 ? 8.771 -1.276 12.830 1.00 88.56 109 ARG A O 1
ATOM 848 N N . GLU A 1 110 ? 7.241 -1.712 14.415 1.00 88.31 110 GLU A N 1
ATOM 849 C CA . GLU A 1 110 ? 7.258 -3.167 14.236 1.00 88.31 110 GLU A CA 1
ATOM 850 C C . GLU A 1 110 ? 6.877 -3.550 12.805 1.00 88.31 110 GLU A C 1
ATOM 852 O O . GLU A 1 110 ? 7.487 -4.446 12.223 1.00 88.31 110 GLU A O 1
ATOM 857 N N . TRP A 1 111 ? 5.922 -2.839 12.198 1.00 87.62 111 TRP A N 1
ATOM 858 C CA . TRP A 1 111 ? 5.568 -3.066 10.803 1.00 87.62 111 TRP A CA 1
ATOM 859 C C . TRP A 1 111 ? 6.719 -2.727 9.849 1.00 87.62 111 TRP A C 1
ATOM 861 O O . TRP A 1 111 ? 7.057 -3.548 8.995 1.00 87.62 111 TRP A O 1
ATOM 871 N N . PHE A 1 112 ? 7.367 -1.571 10.003 1.00 84.06 112 PHE A N 1
ATOM 872 C CA . PHE A 1 112 ? 8.508 -1.203 9.158 1.00 84.06 112 PHE A CA 1
ATOM 873 C C . PHE A 1 112 ? 9.720 -2.120 9.335 1.00 84.06 112 PHE A C 1
ATOM 875 O O . PHE A 1 112 ? 10.450 -2.369 8.377 1.00 84.06 112 PHE A O 1
ATOM 882 N N . GLU A 1 113 ? 9.930 -2.641 10.541 1.00 87.31 113 GLU A N 1
ATOM 883 C CA . GLU A 1 113 ? 11.042 -3.537 10.859 1.00 87.31 113 GLU A CA 1
ATOM 884 C C . GLU A 1 113 ? 10.740 -5.012 10.553 1.00 87.31 113 GLU A C 1
ATOM 886 O O . GLU A 1 113 ? 11.662 -5.832 10.561 1.00 87.31 113 GLU A O 1
ATOM 891 N N . SER A 1 114 ? 9.483 -5.360 10.248 1.00 84.06 114 SER A N 1
ATOM 892 C CA . SER A 1 114 ? 9.045 -6.752 10.062 1.00 84.06 114 SER A CA 1
ATOM 893 C C . SER A 1 114 ? 9.811 -7.495 8.960 1.00 84.06 114 SER A C 1
ATOM 895 O O . SER A 1 114 ? 10.149 -8.666 9.140 1.00 84.06 114 SER A O 1
ATOM 897 N N . ASP A 1 115 ? 10.188 -6.794 7.889 1.00 80.06 115 ASP A N 1
ATOM 898 C CA . ASP A 1 115 ? 10.954 -7.351 6.767 1.00 80.06 115 ASP A CA 1
ATOM 899 C C . ASP A 1 115 ? 12.479 -7.238 6.958 1.00 80.06 115 ASP A C 1
ATOM 901 O O . ASP A 1 115 ? 13.253 -7.747 6.149 1.00 80.06 115 ASP A O 1
ATOM 905 N N . GLY A 1 116 ? 12.958 -6.596 8.032 1.00 78.56 116 GLY A N 1
ATOM 906 C CA . GLY A 1 116 ? 14.384 -6.298 8.224 1.00 78.56 116 GLY A CA 1
ATOM 907 C C . GLY A 1 116 ? 15.284 -7.538 8.317 1.00 78.56 116 GLY A C 1
ATOM 908 O O . GLY A 1 116 ? 16.472 -7.464 8.004 1.00 78.56 116 GLY A O 1
ATOM 909 N N . ASN A 1 117 ? 14.716 -8.679 8.717 1.00 74.81 117 ASN A N 1
ATOM 910 C CA . ASN A 1 117 ? 15.400 -9.971 8.808 1.00 74.81 117 ASN A CA 1
ATOM 911 C C . ASN A 1 117 ? 14.759 -11.063 7.935 1.00 74.81 117 ASN A C 1
ATOM 913 O O . ASN A 1 117 ? 15.178 -12.219 8.032 1.00 74.81 117 ASN A O 1
ATOM 917 N N . ASP A 1 118 ? 13.762 -10.733 7.109 1.00 76.56 118 ASP A N 1
ATOM 918 C CA . ASP A 1 118 ? 13.187 -11.697 6.175 1.00 76.56 118 ASP A CA 1
ATOM 919 C C . ASP A 1 118 ? 13.994 -11.658 4.863 1.00 76.56 118 ASP A C 1
ATOM 921 O O . ASP A 1 118 ? 13.956 -10.659 4.144 1.00 76.56 118 ASP A O 1
ATOM 925 N N . PRO A 1 119 ? 14.746 -12.721 4.507 1.00 69.81 119 PRO A N 1
ATOM 926 C CA . PRO A 1 119 ? 15.413 -12.800 3.206 1.00 69.81 119 PRO A CA 1
ATOM 927 C C . PRO A 1 119 ? 14.421 -12.850 2.028 1.00 69.81 119 PRO A C 1
ATOM 929 O O . PRO A 1 119 ? 14.851 -12.873 0.871 1.00 69.81 119 PRO A O 1
ATOM 932 N N . GLY A 1 120 ? 13.117 -12.883 2.312 1.00 75.00 120 GLY A N 1
ATOM 933 C CA . GLY A 1 120 ? 12.045 -13.030 1.353 1.00 75.00 120 GLY A CA 1
ATOM 934 C C . GLY A 1 120 ? 11.997 -14.443 0.785 1.00 75.00 120 GLY A C 1
ATOM 935 O O . GLY A 1 120 ? 12.756 -15.347 1.153 1.00 75.00 120 GLY A O 1
ATOM 936 N N . TYR A 1 121 ? 11.098 -14.648 -0.174 1.00 74.50 121 TYR A N 1
ATOM 937 C CA . TYR A 1 121 ? 11.076 -15.890 -0.934 1.00 74.50 121 TYR A CA 1
ATOM 938 C C . TYR A 1 121 ? 12.313 -15.955 -1.834 1.00 74.50 121 TYR A C 1
ATOM 940 O O . TYR A 1 121 ? 12.411 -15.234 -2.828 1.00 74.50 121 TYR A O 1
ATOM 948 N N . GLN A 1 122 ? 13.255 -16.841 -1.502 1.00 71.62 122 GLN A N 1
ATOM 949 C CA . GLN A 1 122 ? 14.347 -17.181 -2.409 1.00 71.62 122 GLN A CA 1
ATOM 950 C C . GLN A 1 122 ? 13.762 -17.741 -3.706 1.00 71.62 122 GLN A C 1
ATOM 952 O O . GLN A 1 122 ? 12.915 -18.637 -3.678 1.00 71.62 122 GLN A O 1
ATOM 957 N N . HIS A 1 123 ? 14.218 -17.214 -4.846 1.00 73.25 123 HIS A N 1
ATOM 958 C CA . HIS A 1 123 ? 13.910 -17.814 -6.136 1.00 73.25 123 HIS A CA 1
ATOM 959 C C . HIS A 1 123 ? 14.309 -19.289 -6.094 1.00 73.25 123 HIS A C 1
ATOM 961 O O . HIS A 1 123 ? 15.439 -19.624 -5.730 1.00 73.25 123 HIS A O 1
ATOM 967 N N . LEU A 1 124 ? 13.363 -20.164 -6.433 1.00 67.81 124 LEU A N 1
ATOM 968 C CA . LEU A 1 124 ? 13.648 -21.576 -6.617 1.00 67.81 124 LEU A CA 1
ATOM 969 C C . LEU A 1 124 ? 14.595 -21.666 -7.822 1.00 67.81 124 LEU A C 1
ATOM 971 O O . LEU A 1 124 ? 14.173 -21.441 -8.954 1.00 67.81 124 LEU A O 1
ATOM 975 N N . ASN A 1 125 ? 15.885 -21.882 -7.574 1.00 70.38 125 ASN A N 1
ATOM 976 C CA . ASN A 1 125 ? 16.822 -22.179 -8.648 1.00 70.38 125 ASN A CA 1
ATOM 977 C C . ASN A 1 125 ? 16.594 -23.637 -9.055 1.00 70.38 125 ASN A C 1
ATOM 979 O O . ASN A 1 125 ? 16.668 -24.526 -8.208 1.00 70.38 125 ASN A O 1
ATOM 983 N N . ASP A 1 126 ? 16.300 -23.856 -10.335 1.00 72.44 126 ASP A N 1
ATOM 984 C CA . ASP A 1 126 ? 16.090 -25.174 -10.945 1.00 72.44 126 ASP A CA 1
ATOM 985 C C . ASP A 1 126 ? 17.426 -25.925 -11.177 1.00 72.44 126 ASP A C 1
ATOM 987 O O . ASP A 1 126 ? 17.678 -26.399 -12.286 1.00 72.44 126 ASP A O 1
ATOM 991 N N . ASP A 1 127 ? 18.293 -26.010 -10.160 1.00 56.69 127 ASP A N 1
ATOM 992 C CA . ASP A 1 127 ? 19.536 -26.811 -10.197 1.00 56.69 127 ASP A CA 1
ATOM 993 C C . ASP A 1 127 ? 19.379 -28.160 -9.469 1.00 56.69 127 ASP A C 1
ATOM 995 O O . ASP A 1 127 ? 18.969 -28.169 -8.282 1.00 56.69 127 ASP A O 1
#

Sequence (127 aa):
MAETNEALRSVENLDVKNPERRKSGSAFVKNLSLKDAIYMVADAWGSLTDDNLKNARKKLWLIPETPNQGQDEANSQNPSDANTPTDAEVVALFQTLPGFEQCDELDAREWFESDGNDPGYQHLNDD

Radius of gyration: 23.08 Å; chains: 1; bounding box: 47×54×55 Å

Secondary structure (DSSP, 8-state):
--THHHHHHHHHHHHHS-HHHHHHHHHHHHT--HHHHHHHHHHHHTT--HHHHHHHHHHH------S------S----TTTSSSPPHHHHHHHHTTSTT-TT--HHHHHHHHHTTTT----------

Foldseek 3Di:
DPVVVVVVVVVVVVVVPDVVVVVVVVVCVVPDDPVNVVVVVVVVVVVDDPVNVVVVCCVLDVPPPPPDDDDDPDDDPDPPPPPDDQLVSVLVVQCVDPPSVVDDSVNSVCVVCVCVPPPDDDPPDPD